Protein AF-A0A7J6PA95-F1 (afdb_monomer_lite)

Structure (mmCIF, N/CA/C/O backbone):
data_AF-A0A7J6PA95-F1
#
_entry.id   AF-A0A7J6PA95-F1
#
loop_
_atom_site.group_PDB
_atom_site.id
_atom_site.type_symbol
_atom_site.label_atom_id
_atom_site.label_alt_id
_atom_site.label_comp_id
_atom_site.label_asym_id
_atom_site.label_entity_id
_atom_site.label_seq_id
_atom_site.pdbx_PDB_ins_code
_atom_site.Cartn_x
_atom_site.Cartn_y
_atom_site.Cartn_z
_atom_site.occupancy
_atom_site.B_iso_or_equiv
_atom_site.auth_seq_id
_atom_site.auth_comp_id
_atom_site.auth_asym_id
_atom_site.auth_atom_id
_atom_site.pdbx_PDB_model_num
ATOM 1 N N . MET A 1 1 ? 29.283 16.858 -21.944 1.00 36.50 1 MET A N 1
ATOM 2 C CA . MET A 1 1 ? 28.921 15.559 -22.552 1.00 36.50 1 MET A CA 1
ATOM 3 C C . MET A 1 1 ? 27.409 15.564 -22.725 1.00 36.50 1 MET A C 1
ATOM 5 O O . MET A 1 1 ? 26.747 15.864 -21.737 1.00 36.50 1 MET A O 1
ATOM 9 N N . PRO A 1 2 ? 26.849 15.357 -23.926 1.00 41.50 2 PRO A N 1
ATOM 10 C CA . PRO A 1 2 ? 25.403 15.280 -24.084 1.00 41.50 2 PRO A CA 1
ATOM 11 C C . PRO A 1 2 ? 24.923 13.907 -23.591 1.00 41.50 2 PRO A C 1
ATOM 13 O O . PRO A 1 2 ? 25.485 12.883 -23.971 1.00 41.50 2 PRO A O 1
ATOM 16 N N . PHE A 1 3 ? 23.901 13.880 -22.737 1.00 41.94 3 PHE A N 1
ATOM 17 C CA . PHE A 1 3 ? 23.178 12.657 -22.387 1.00 41.94 3 PHE A CA 1
ATOM 18 C C . PHE A 1 3 ? 22.406 12.199 -23.636 1.00 41.94 3 PHE A C 1
ATOM 20 O O . PHE A 1 3 ? 21.349 12.748 -23.927 1.00 41.94 3 PHE A O 1
ATOM 27 N N . SER A 1 4 ? 22.964 11.280 -24.437 1.00 48.38 4 SER A N 1
ATOM 28 C CA . SER A 1 4 ? 22.373 10.867 -25.728 1.00 48.38 4 SER A CA 1
ATOM 29 C C . SER A 1 4 ? 21.909 9.408 -25.802 1.00 48.38 4 SER A C 1
ATOM 31 O O . SER A 1 4 ? 21.677 8.893 -26.894 1.00 48.38 4 SER A O 1
ATOM 33 N N . SER A 1 5 ? 21.702 8.734 -24.679 1.00 46.94 5 SER A N 1
ATOM 34 C CA . SER A 1 5 ? 20.959 7.476 -24.689 1.00 46.94 5 SER A CA 1
ATOM 35 C C . SER A 1 5 ? 19.966 7.488 -23.548 1.00 46.94 5 SER A C 1
ATOM 37 O O . SER A 1 5 ? 20.355 7.438 -22.382 1.00 46.94 5 SER A O 1
ATOM 39 N N . VAL A 1 6 ? 18.681 7.570 -23.895 1.00 50.31 6 VAL A N 1
ATOM 40 C CA . VAL A 1 6 ? 17.620 7.107 -23.002 1.00 50.31 6 VAL A CA 1
ATOM 41 C C . VAL A 1 6 ? 18.007 5.672 -22.627 1.00 50.31 6 VAL A C 1
ATOM 43 O O . VAL A 1 6 ? 18.228 4.876 -23.548 1.00 50.31 6 VAL A O 1
ATOM 46 N N . PRO A 1 7 ? 18.205 5.351 -21.337 1.00 53.12 7 PRO A N 1
ATOM 47 C CA . PRO A 1 7 ? 18.514 3.986 -20.940 1.00 53.12 7 PRO A CA 1
ATOM 48 C C . PRO A 1 7 ? 17.415 3.061 -21.479 1.00 53.12 7 PRO A C 1
ATOM 50 O O . PRO A 1 7 ? 16.259 3.489 -21.578 1.00 53.12 7 PRO A O 1
ATOM 53 N N . PRO A 1 8 ? 17.755 1.828 -21.893 1.00 57.75 8 PRO A N 1
ATOM 54 C CA . PRO A 1 8 ? 16.746 0.886 -22.353 1.00 57.75 8 PRO A CA 1
ATOM 55 C C . PRO A 1 8 ? 15.646 0.755 -21.287 1.00 57.75 8 PRO A C 1
ATOM 57 O O . PRO A 1 8 ? 15.939 0.885 -20.094 1.00 57.75 8 PRO A O 1
ATOM 60 N N . PRO A 1 9 ? 14.378 0.542 -21.684 1.00 63.59 9 PRO A N 1
ATOM 61 C CA . PRO A 1 9 ? 13.322 0.302 -20.713 1.00 63.59 9 PRO A CA 1
ATOM 62 C C . PRO A 1 9 ? 13.748 -0.856 -19.807 1.00 63.59 9 PRO A C 1
ATOM 64 O O . PRO A 1 9 ? 14.187 -1.894 -20.302 1.00 63.59 9 PRO A O 1
ATOM 67 N N . LEU A 1 10 ? 13.658 -0.636 -18.494 1.00 69.75 10 LEU A N 1
ATOM 68 C CA . LEU A 1 10 ? 13.911 -1.639 -17.461 1.00 69.75 10 LEU A CA 1
ATOM 69 C C . LEU A 1 10 ? 13.179 -2.925 -17.850 1.00 69.75 10 LEU A C 1
ATOM 71 O O . LEU A 1 10 ? 11.997 -2.882 -18.193 1.00 69.75 10 LEU A O 1
ATOM 75 N N . ASP A 1 11 ? 13.885 -4.054 -17.827 1.00 70.31 11 ASP A N 1
ATOM 76 C CA . ASP A 1 11 ? 13.272 -5.363 -18.025 1.00 70.31 11 ASP A CA 1
ATOM 77 C C . ASP A 1 11 ? 12.732 -5.861 -16.675 1.00 70.31 11 ASP A C 1
ATOM 79 O O . ASP A 1 11 ? 13.508 -6.339 -15.840 1.00 70.31 11 ASP A O 1
ATOM 83 N N . PRO A 1 12 ? 11.416 -5.748 -16.402 1.00 68.12 12 PRO A N 1
ATOM 84 C CA . PRO A 1 12 ? 10.860 -6.146 -15.113 1.00 68.12 12 PRO A CA 1
ATOM 85 C C . PRO A 1 12 ? 10.993 -7.653 -14.862 1.00 68.12 12 PRO A C 1
ATOM 87 O O . PRO A 1 12 ? 10.786 -8.096 -13.737 1.00 68.12 12 PRO A O 1
ATOM 90 N N . ASN A 1 13 ? 11.346 -8.455 -15.877 1.00 70.69 13 ASN A N 1
ATOM 91 C CA . ASN A 1 13 ? 11.581 -9.888 -15.709 1.00 70.69 13 ASN A CA 1
ATOM 92 C C . ASN A 1 13 ? 12.893 -10.204 -14.973 1.00 70.69 13 ASN A C 1
ATOM 94 O O . ASN A 1 13 ? 13.067 -11.337 -14.534 1.00 70.69 13 ASN A O 1
ATOM 98 N N . VAL A 1 14 ? 13.793 -9.229 -14.810 1.00 70.56 14 VAL A N 1
ATOM 99 C CA . VAL A 1 14 ? 15.036 -9.394 -14.034 1.00 70.56 14 VAL A CA 1
ATOM 100 C C . VAL A 1 14 ? 14.777 -9.287 -12.525 1.00 70.56 14 VAL A C 1
ATOM 102 O O . VAL A 1 14 ? 15.505 -9.873 -11.728 1.00 70.56 14 VAL A O 1
ATOM 105 N N . TYR A 1 15 ? 13.711 -8.594 -12.118 1.00 73.75 15 TYR A N 1
ATOM 106 C CA . TYR A 1 15 ? 13.348 -8.386 -10.713 1.00 73.75 15 TYR A CA 1
ATOM 107 C C . TYR A 1 15 ? 12.253 -9.356 -10.303 1.00 73.75 15 TYR A C 1
ATOM 109 O O . TYR A 1 15 ? 11.107 -8.967 -10.076 1.00 73.75 15 TYR A O 1
ATOM 117 N N . VAL A 1 16 ? 12.605 -10.635 -10.258 1.00 69.38 16 VAL A N 1
ATOM 118 C CA . VAL A 1 16 ? 11.721 -11.702 -9.795 1.00 69.38 16 VAL A CA 1
ATOM 119 C C . VAL A 1 16 ? 12.301 -12.280 -8.519 1.00 69.38 16 VAL A C 1
ATOM 121 O O . VAL A 1 16 ? 13.475 -12.648 -8.471 1.00 69.38 16 VAL A O 1
ATOM 124 N N . ASN A 1 17 ? 11.470 -12.380 -7.491 1.00 66.75 17 ASN A N 1
ATOM 125 C CA . ASN A 1 17 ? 11.837 -13.047 -6.263 1.00 66.75 17 ASN A CA 1
ATOM 126 C C . ASN A 1 17 ? 12.143 -14.517 -6.575 1.00 66.75 17 ASN A C 1
ATOM 128 O O . ASN A 1 17 ? 11.280 -15.258 -7.045 1.00 66.75 17 ASN A O 1
ATOM 132 N N . SER A 1 18 ? 13.377 -14.950 -6.329 1.00 66.06 18 SER A N 1
ATOM 133 C CA . SER A 1 18 ? 13.818 -16.304 -6.696 1.00 66.06 18 SER A CA 1
ATOM 134 C C . SER A 1 18 ? 13.109 -17.429 -5.927 1.00 66.06 18 SER A C 1
ATOM 136 O O . SER A 1 18 ? 13.115 -18.569 -6.389 1.00 66.06 18 SER A O 1
ATOM 138 N N . LEU A 1 19 ? 12.491 -17.121 -4.781 1.00 63.69 19 LEU A N 1
ATOM 139 C CA . LEU A 1 19 ? 11.790 -18.089 -3.937 1.00 63.69 19 LEU A CA 1
ATOM 140 C C . LEU A 1 19 ? 10.309 -18.202 -4.307 1.00 63.69 19 LEU A C 1
ATOM 142 O O . LEU A 1 19 ? 9.781 -19.309 -4.374 1.00 63.69 19 LEU A O 1
ATOM 146 N N . THR A 1 20 ? 9.639 -17.074 -4.549 1.00 66.81 20 THR A N 1
ATOM 147 C CA . THR A 1 20 ? 8.191 -17.042 -4.823 1.00 66.81 20 THR A CA 1
ATOM 148 C C . THR A 1 20 ? 7.858 -16.977 -6.312 1.00 66.81 20 THR A C 1
ATOM 150 O O . THR A 1 20 ? 6.732 -17.272 -6.705 1.00 66.81 20 THR A O 1
ATOM 153 N N . GLY A 1 21 ? 8.817 -16.592 -7.158 1.00 70.25 21 GLY A N 1
ATOM 154 C CA . GLY A 1 21 ? 8.591 -16.326 -8.579 1.00 70.25 21 GLY A CA 1
ATOM 155 C C . GLY A 1 21 ? 7.796 -15.043 -8.848 1.00 70.25 21 GLY A C 1
ATOM 156 O O . GLY A 1 21 ? 7.457 -14.766 -10.001 1.00 70.25 21 GLY A O 1
ATOM 157 N N . GLU A 1 22 ? 7.487 -14.248 -7.819 1.00 69.25 22 GLU A N 1
ATOM 158 C CA . GLU A 1 22 ? 6.747 -12.997 -7.977 1.00 69.25 22 GLU A CA 1
ATOM 159 C C . GLU A 1 22 ? 7.638 -11.875 -8.513 1.00 69.25 22 GLU A C 1
ATOM 161 O O . GLU A 1 22 ? 8.799 -11.735 -8.132 1.00 69.25 22 GLU A O 1
ATOM 166 N N . ARG A 1 23 ? 7.077 -11.029 -9.384 1.00 73.25 23 ARG A N 1
ATOM 167 C CA . ARG A 1 23 ? 7.758 -9.811 -9.838 1.00 73.25 23 ARG A CA 1
ATOM 168 C C . ARG A 1 23 ? 7.826 -8.802 -8.700 1.00 73.25 23 ARG A C 1
ATOM 170 O O . ARG A 1 23 ? 6.793 -8.356 -8.206 1.00 73.25 23 ARG A O 1
ATOM 177 N N . GLU A 1 24 ? 9.034 -8.393 -8.355 1.00 73.75 24 GLU A N 1
ATOM 178 C CA . GLU A 1 24 ? 9.296 -7.388 -7.331 1.00 73.75 24 GLU A CA 1
ATOM 179 C C . GLU A 1 24 ? 9.201 -5.963 -7.877 1.00 73.75 24 GLU A C 1
ATOM 181 O O . GLU A 1 24 ? 8.809 -5.047 -7.155 1.00 73.75 24 GLU A O 1
ATOM 186 N N . VAL A 1 25 ? 9.515 -5.773 -9.162 1.00 83.38 25 VAL A N 1
ATOM 187 C CA . VAL A 1 25 ? 9.268 -4.516 -9.875 1.00 83.38 25 VAL A CA 1
ATOM 188 C C . VAL A 1 25 ? 8.132 -4.721 -10.867 1.00 83.38 25 VAL A C 1
ATOM 190 O O . VAL A 1 25 ? 8.162 -5.582 -11.748 1.00 83.38 25 VAL A O 1
ATOM 193 N N . LEU A 1 26 ? 7.103 -3.903 -10.715 1.00 85.62 26 LEU A N 1
ATOM 194 C CA . LEU A 1 26 ? 5.893 -3.918 -11.512 1.00 85.62 26 LEU A CA 1
ATOM 195 C C . LEU A 1 26 ? 5.931 -2.774 -12.515 1.00 85.62 26 LEU A C 1
ATOM 197 O O . LEU A 1 26 ? 6.484 -1.711 -12.247 1.00 85.62 26 LEU A O 1
ATOM 201 N N . LEU A 1 27 ? 5.295 -2.988 -13.660 1.00 85.75 27 LEU A N 1
ATOM 202 C CA . LEU A 1 27 ? 5.122 -1.969 -14.681 1.00 85.75 27 LEU A CA 1
ATOM 203 C C . LEU A 1 27 ? 3.648 -1.587 -14.753 1.00 85.75 27 LEU A C 1
ATOM 205 O O . LEU A 1 27 ? 2.815 -2.410 -15.137 1.00 85.75 27 LEU A O 1
ATOM 209 N N . TYR A 1 28 ? 3.341 -0.350 -14.387 1.00 86.81 28 TYR A N 1
ATOM 210 C CA . TYR A 1 28 ? 2.063 0.273 -14.688 1.00 86.81 28 TYR A CA 1
ATOM 211 C C . TYR A 1 28 ? 2.152 0.948 -16.053 1.00 86.81 28 TYR A C 1
ATOM 213 O O . TYR A 1 28 ? 3.115 1.677 -16.313 1.00 86.81 28 TYR A O 1
ATOM 221 N N . ARG A 1 29 ? 1.148 0.708 -16.904 1.00 85.88 29 ARG A N 1
ATOM 222 C CA . ARG A 1 29 ? 0.983 1.420 -18.167 1.00 85.88 29 ARG A CA 1
ATOM 223 C C . ARG A 1 29 ? -0.332 2.193 -18.166 1.00 85.88 29 ARG A C 1
ATOM 225 O O . ARG A 1 29 ? -1.382 1.563 -18.100 1.00 85.88 29 ARG A O 1
ATOM 232 N N . GLY A 1 30 ? -0.240 3.519 -18.199 1.00 79.44 30 GLY A N 1
ATOM 233 C CA . GLY A 1 30 ? -1.389 4.418 -18.334 1.00 79.44 30 GLY A CA 1
ATOM 234 C C . GLY A 1 30 ? -1.863 4.517 -19.784 1.00 79.44 30 GLY A C 1
ATOM 235 O O . GLY A 1 30 ? -1.152 4.090 -20.698 1.00 79.44 30 GLY A O 1
ATOM 236 N N . GLU A 1 31 ? -3.071 5.041 -19.979 1.00 70.56 31 GLU A N 1
ATOM 237 C CA . GLU A 1 31 ? -3.714 5.107 -21.295 1.00 70.56 31 GLU A CA 1
ATOM 238 C C . GLU A 1 31 ? -3.537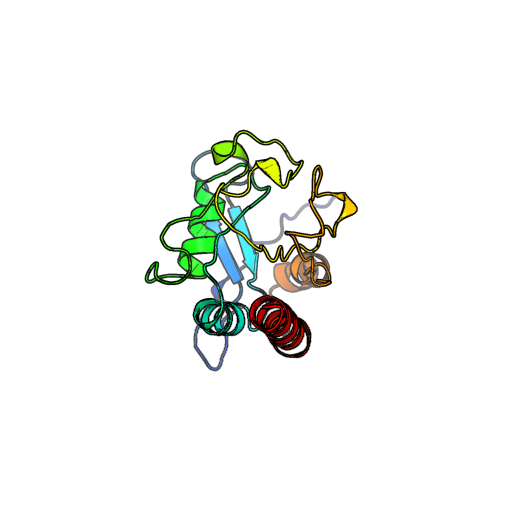 6.458 -22.027 1.00 70.56 31 GLU A C 1
ATOM 240 O O . GLU A 1 31 ? -3.796 6.482 -23.225 1.00 70.56 31 GLU A O 1
ATOM 245 N N . ASP A 1 32 ? -3.074 7.552 -21.388 1.00 57.50 32 ASP A N 1
ATOM 246 C CA . ASP A 1 32 ? -3.294 8.919 -21.923 1.00 57.50 32 ASP A CA 1
ATOM 247 C C . ASP A 1 32 ? -2.271 10.050 -21.559 1.00 57.50 32 ASP A C 1
ATOM 249 O O . ASP A 1 32 ? -2.569 11.233 -21.757 1.00 57.50 32 ASP A O 1
ATOM 253 N N . SER A 1 33 ? -1.054 9.803 -21.041 1.00 53.91 33 SER A N 1
ATOM 254 C CA . SER A 1 33 ? -0.087 10.894 -20.743 1.00 53.91 33 SER A CA 1
ATOM 255 C C . SER A 1 33 ? 1.408 10.518 -20.644 1.00 53.91 33 SER A C 1
ATOM 257 O O . SER A 1 33 ? 1.803 9.371 -20.551 1.00 53.91 33 SER A O 1
ATOM 259 N N . ALA A 1 34 ? 2.314 11.501 -20.541 1.00 53.50 34 ALA A N 1
ATOM 260 C CA . ALA A 1 34 ? 3.757 11.262 -20.323 1.00 53.50 34 ALA A CA 1
ATOM 261 C C . ALA A 1 34 ? 4.117 10.471 -19.032 1.00 53.50 34 ALA A C 1
ATOM 263 O O . ALA A 1 34 ? 5.285 10.140 -18.828 1.00 53.50 34 ALA A O 1
ATOM 264 N N . TRP A 1 35 ? 3.131 10.151 -18.185 1.00 54.59 35 TRP A N 1
ATOM 265 C CA . TRP A 1 35 ? 3.223 9.234 -17.041 1.00 54.59 35 TRP A CA 1
ATOM 266 C C . TRP A 1 35 ? 2.684 7.826 -17.346 1.00 54.59 35 TRP A C 1
ATOM 268 O O . TRP A 1 35 ? 2.466 7.036 -16.431 1.00 54.59 35 TRP A O 1
ATOM 278 N N . ASP A 1 36 ? 2.498 7.480 -18.621 1.00 69.19 36 ASP A N 1
ATOM 279 C CA . ASP A 1 36 ? 1.975 6.190 -19.084 1.00 69.19 36 ASP A CA 1
ATOM 280 C C . ASP A 1 36 ? 2.893 5.013 -18.778 1.00 69.19 36 ASP A C 1
ATOM 282 O O . ASP A 1 36 ? 2.582 3.894 -19.160 1.00 69.19 36 ASP A O 1
ATOM 286 N N . LEU A 1 37 ? 4.035 5.217 -18.128 1.00 80.44 37 LEU A N 1
ATOM 287 C CA . LEU A 1 37 ? 4.942 4.136 -17.791 1.00 80.44 37 LEU A CA 1
ATOM 288 C C . LEU A 1 37 ? 5.599 4.403 -16.438 1.00 80.44 37 LEU A C 1
ATOM 290 O O . LEU A 1 37 ? 6.529 5.199 -16.329 1.00 80.44 37 LEU A O 1
ATOM 294 N N . VAL A 1 38 ? 5.100 3.725 -15.405 1.00 83.56 38 VAL A N 1
ATOM 295 C CA . VAL A 1 38 ? 5.595 3.850 -14.028 1.00 83.56 38 VAL A CA 1
ATOM 296 C C . VAL A 1 38 ? 6.088 2.494 -13.551 1.00 83.56 38 VAL A C 1
ATOM 298 O O . VAL A 1 38 ? 5.358 1.502 -13.598 1.00 83.56 38 VAL A O 1
ATOM 301 N N . TYR A 1 39 ? 7.327 2.456 -13.065 1.00 85.81 39 TYR A N 1
ATOM 302 C CA . TYR A 1 39 ? 7.845 1.298 -12.348 1.00 85.81 39 TYR A CA 1
ATOM 303 C C . TYR A 1 39 ? 7.465 1.401 -10.876 1.00 85.81 39 TYR A C 1
ATOM 305 O O . TYR A 1 39 ? 7.726 2.413 -10.229 1.00 85.81 39 TYR A O 1
ATOM 313 N N . VAL A 1 40 ? 6.857 0.346 -10.351 1.00 88.38 40 VAL A N 1
ATOM 314 C CA . VAL A 1 40 ? 6.392 0.269 -8.967 1.00 88.38 40 VAL A CA 1
ATOM 315 C C . VAL A 1 40 ? 7.154 -0.844 -8.269 1.00 88.38 40 VAL A C 1
ATOM 317 O O . VAL A 1 40 ? 7.103 -1.990 -8.705 1.00 88.38 40 VAL A O 1
ATOM 320 N N . LYS A 1 41 ? 7.836 -0.519 -7.173 1.00 89.81 41 LYS A N 1
ATOM 321 C CA . LYS A 1 41 ? 8.406 -1.503 -6.249 1.00 89.81 41 LYS A CA 1
ATOM 322 C C . LYS A 1 41 ? 7.557 -1.493 -4.987 1.00 89.81 41 LYS A C 1
ATOM 324 O O . LYS A 1 41 ? 7.320 -0.434 -4.405 1.00 89.81 41 LYS A O 1
ATOM 329 N N . LEU A 1 42 ? 7.066 -2.666 -4.605 1.00 90.38 42 LEU A N 1
ATOM 330 C CA . LEU A 1 42 ? 6.379 -2.845 -3.333 1.00 90.38 42 LEU A CA 1
ATOM 331 C C . LEU A 1 42 ? 7.423 -2.995 -2.228 1.00 90.38 42 LEU A C 1
ATOM 333 O O . LEU A 1 42 ? 8.401 -3.719 -2.410 1.00 90.38 42 LEU A O 1
ATOM 337 N N . ARG A 1 43 ? 7.196 -2.329 -1.094 1.00 91.38 43 ARG A N 1
ATOM 338 C CA . ARG A 1 43 ? 8.075 -2.446 0.070 1.00 91.38 43 ARG A CA 1
ATOM 339 C C . ARG A 1 43 ? 8.050 -3.889 0.606 1.00 91.38 43 ARG A C 1
ATOM 341 O O . ARG A 1 43 ? 6.955 -4.464 0.685 1.00 91.38 43 ARG A O 1
ATOM 348 N N . PRO A 1 44 ? 9.201 -4.486 0.962 1.00 88.88 44 PRO A N 1
ATOM 349 C CA . PRO A 1 44 ? 9.247 -5.847 1.485 1.00 88.88 44 PRO A CA 1
ATOM 350 C C . PRO A 1 44 ? 8.322 -6.030 2.694 1.00 88.88 44 PRO A C 1
ATOM 352 O O . PRO A 1 44 ? 8.153 -5.132 3.517 1.00 88.88 44 PRO A O 1
ATOM 355 N N . GLY A 1 45 ? 7.655 -7.183 2.769 1.00 88.88 45 GLY A N 1
ATOM 356 C CA . GLY A 1 45 ? 6.726 -7.499 3.858 1.00 88.88 45 GLY A CA 1
ATOM 357 C C . GLY A 1 45 ? 5.366 -6.786 3.811 1.00 88.88 45 GLY A C 1
ATOM 358 O O . GLY A 1 45 ? 4.524 -7.065 4.658 1.00 88.88 45 GLY A O 1
ATOM 359 N N . VAL A 1 46 ? 5.081 -5.921 2.824 1.00 92.25 46 VAL A N 1
ATOM 360 C CA . VAL A 1 46 ? 3.816 -5.151 2.800 1.00 92.25 46 VAL A CA 1
ATOM 361 C C . VAL A 1 46 ? 2.563 -6.026 2.783 1.00 92.25 46 VAL A C 1
ATOM 363 O O . VAL A 1 46 ? 1.573 -5.694 3.422 1.00 92.25 46 VAL A O 1
ATOM 366 N N . ARG A 1 47 ? 2.595 -7.166 2.090 1.00 91.06 47 ARG A N 1
ATOM 367 C CA . ARG A 1 47 ? 1.441 -8.076 2.005 1.00 91.06 47 ARG A CA 1
ATOM 368 C C . ARG A 1 47 ? 1.135 -8.729 3.342 1.00 91.06 47 ARG A C 1
ATOM 370 O O . ARG A 1 47 ? -0.011 -8.751 3.769 1.00 91.06 47 ARG A O 1
ATOM 377 N N . GLU A 1 48 ? 2.185 -9.227 3.980 1.00 92.06 48 GLU A N 1
ATOM 378 C CA . GLU A 1 48 ? 2.151 -9.844 5.300 1.00 92.06 48 GLU A CA 1
ATOM 379 C C . GLU A 1 48 ? 1.633 -8.833 6.332 1.00 92.06 48 GLU A C 1
ATOM 381 O O . GLU A 1 48 ? 0.669 -9.115 7.039 1.00 92.06 48 GLU A O 1
ATOM 386 N N . LEU A 1 49 ? 2.179 -7.609 6.329 1.00 94.00 49 LEU A N 1
ATOM 387 C CA . LEU A 1 49 ? 1.705 -6.517 7.177 1.00 94.00 49 LEU A CA 1
ATOM 388 C C . LEU A 1 49 ? 0.207 -6.253 6.980 1.00 94.00 49 LEU A C 1
ATOM 390 O O . LEU A 1 49 ? -0.524 -6.158 7.963 1.00 94.00 49 LEU A O 1
ATOM 394 N N . LEU A 1 50 ? -0.253 -6.115 5.732 1.00 95.00 50 LEU A N 1
ATOM 395 C CA . LEU A 1 50 ? -1.659 -5.834 5.431 1.00 95.00 50 LEU A CA 1
ATOM 396 C C . LEU A 1 50 ? -2.569 -6.990 5.860 1.00 95.00 50 LEU A C 1
ATOM 398 O O . LEU A 1 50 ? -3.609 -6.750 6.467 1.00 95.00 50 LEU A O 1
ATOM 402 N N . SER A 1 51 ? -2.163 -8.235 5.599 1.00 93.81 51 SER A N 1
ATOM 403 C CA . SER A 1 51 ? -2.902 -9.425 6.023 1.00 93.81 51 SER A CA 1
ATOM 404 C C . SER A 1 51 ? -3.056 -9.478 7.541 1.00 93.81 51 SER A C 1
ATOM 406 O O . SER A 1 51 ? -4.151 -9.727 8.028 1.00 93.81 51 SER A O 1
ATOM 408 N N . GLN A 1 52 ? -1.989 -9.213 8.296 1.00 94.19 52 GLN A N 1
ATOM 409 C CA . GLN A 1 52 ? -2.046 -9.213 9.759 1.00 94.19 52 GLN A CA 1
ATOM 410 C C . GLN A 1 52 ? -2.809 -8.000 10.308 1.00 94.19 52 GLN A C 1
ATOM 412 O O . GLN A 1 52 ? -3.527 -8.109 11.299 1.00 94.19 52 GLN A O 1
ATOM 417 N N . SER A 1 53 ? -2.711 -6.849 9.640 1.00 92.81 53 SER A N 1
ATOM 418 C CA . SER A 1 53 ? -3.452 -5.639 10.017 1.00 92.81 53 SER A CA 1
ATOM 419 C C . SER A 1 53 ? -4.961 -5.809 9.826 1.00 92.81 53 SER A C 1
ATOM 421 O O . SER A 1 53 ? -5.738 -5.277 10.619 1.00 92.81 53 SER A O 1
ATOM 423 N N . ARG A 1 54 ? -5.389 -6.591 8.823 1.00 93.31 54 ARG A N 1
ATOM 424 C CA . ARG A 1 54 ? -6.808 -6.864 8.544 1.00 93.31 54 ARG A CA 1
ATOM 425 C C . ARG A 1 54 ? -7.535 -7.551 9.702 1.00 93.31 54 ARG A C 1
ATOM 427 O O . ARG A 1 54 ? -8.734 -7.331 9.868 1.00 93.31 54 ARG A O 1
ATOM 434 N N . GLU A 1 55 ? -6.815 -8.344 10.494 1.00 92.06 55 GLU A N 1
ATOM 435 C CA . GLU A 1 55 ? -7.347 -9.065 11.660 1.00 92.06 55 GLU A CA 1
ATOM 436 C C . GLU A 1 55 ? -7.720 -8.133 12.822 1.00 92.06 55 GLU A C 1
ATOM 438 O O . GLU A 1 55 ? -8.498 -8.506 13.698 1.00 92.06 55 GLU A O 1
ATOM 443 N N . ILE A 1 56 ? -7.159 -6.919 12.849 1.00 88.50 56 ILE A N 1
ATOM 444 C CA . ILE A 1 56 ? -7.287 -5.990 13.980 1.00 88.50 56 ILE A CA 1
ATOM 445 C C . ILE A 1 56 ? -7.897 -4.637 13.596 1.00 88.50 56 ILE A C 1
ATOM 447 O O . ILE A 1 56 ? -8.258 -3.866 14.486 1.00 88.50 56 ILE A O 1
ATOM 451 N N . ALA A 1 57 ? -8.014 -4.336 12.301 1.00 88.62 57 ALA A N 1
ATOM 452 C CA . ALA A 1 57 ? -8.578 -3.089 11.802 1.00 88.62 57 ALA A CA 1
ATOM 453 C C . ALA A 1 57 ? -9.220 -3.255 10.417 1.00 88.62 57 ALA A C 1
ATOM 455 O O . ALA A 1 57 ? -8.746 -4.011 9.566 1.00 88.62 57 ALA A O 1
ATOM 456 N N . ASP A 1 58 ? -10.265 -2.469 10.161 1.00 90.69 58 ASP A N 1
ATOM 457 C CA . ASP A 1 58 ? -10.721 -2.223 8.796 1.00 90.69 58 ASP A CA 1
ATOM 458 C C . ASP A 1 58 ? -9.756 -1.256 8.102 1.00 90.69 58 ASP A C 1
ATOM 460 O O . ASP A 1 58 ? -9.304 -0.271 8.690 1.00 90.69 58 ASP A O 1
ATOM 464 N N . MET A 1 59 ? -9.439 -1.533 6.837 1.00 93.00 59 MET A N 1
ATOM 465 C CA . MET A 1 59 ? -8.409 -0.798 6.101 1.00 93.00 59 MET A CA 1
ATOM 466 C C . MET A 1 59 ? -8.975 -0.050 4.895 1.00 93.00 59 MET A C 1
ATOM 468 O O . MET A 1 59 ? -9.969 -0.463 4.288 1.00 93.00 59 MET A O 1
ATOM 472 N N . ALA A 1 60 ? -8.300 1.041 4.534 1.00 92.44 60 ALA A N 1
ATOM 473 C CA . ALA A 1 60 ? -8.578 1.859 3.361 1.00 92.44 60 ALA A CA 1
ATOM 474 C C . ALA A 1 60 ? -7.277 2.465 2.805 1.00 92.44 60 ALA A C 1
ATOM 476 O O . ALA A 1 60 ? -6.333 2.714 3.556 1.00 92.44 60 ALA A O 1
ATOM 477 N N . ILE A 1 61 ? -7.234 2.727 1.497 1.00 92.56 61 ILE A N 1
ATOM 478 C CA . ILE A 1 61 ? -6.109 3.394 0.827 1.00 92.56 61 ILE A CA 1
ATOM 479 C C . ILE A 1 61 ? -6.482 4.847 0.527 1.00 92.56 61 ILE A C 1
ATOM 481 O O . ILE A 1 61 ? -7.468 5.104 -0.161 1.00 92.56 61 ILE A O 1
ATOM 485 N N . PHE A 1 62 ? -5.633 5.778 0.971 1.00 89.38 62 PHE A N 1
ATOM 486 C CA . PHE A 1 62 ? -5.721 7.210 0.668 1.00 89.38 62 PHE A CA 1
ATOM 487 C C . PHE A 1 62 ? -4.430 7.692 -0.002 1.00 89.38 62 PHE A C 1
ATOM 489 O O . PHE A 1 62 ? -3.417 7.952 0.659 1.00 89.38 62 PHE A O 1
ATOM 496 N N . SER A 1 63 ? -4.456 7.814 -1.331 1.00 87.88 63 SER A N 1
ATOM 497 C CA . SER A 1 63 ? -3.288 8.202 -2.126 1.00 87.88 63 SER A CA 1
ATOM 498 C C . SER A 1 63 ? -3.343 9.663 -2.565 1.00 87.88 63 SER A C 1
ATOM 500 O O . SER A 1 63 ? -4.377 10.157 -3.000 1.00 87.88 63 SER A O 1
ATOM 502 N N . ALA A 1 64 ? -2.196 10.349 -2.519 1.00 84.50 64 ALA A N 1
ATOM 503 C CA . ALA A 1 64 ? -2.052 11.690 -3.093 1.00 84.50 64 ALA A CA 1
ATOM 504 C C . ALA A 1 64 ? -1.928 11.672 -4.632 1.00 84.50 64 ALA A C 1
ATOM 506 O O . ALA A 1 64 ? -1.991 12.727 -5.268 1.00 84.50 64 ALA A O 1
ATOM 507 N N . ALA A 1 65 ? -1.745 10.494 -5.242 1.00 84.12 65 ALA A N 1
ATOM 508 C CA . ALA A 1 65 ? -1.692 10.359 -6.693 1.00 84.12 65 ALA A CA 1
ATOM 509 C C . ALA A 1 65 ? -3.038 10.749 -7.319 1.00 84.12 65 ALA A C 1
ATOM 511 O O . ALA A 1 65 ? -4.090 10.320 -6.847 1.00 84.12 65 ALA A O 1
ATOM 512 N N . SER A 1 66 ? -2.992 11.546 -8.390 1.00 81.50 66 SER A N 1
ATOM 513 C CA . SER A 1 66 ? -4.195 12.016 -9.081 1.00 81.50 66 SER A CA 1
ATOM 514 C C . SER A 1 66 ? -4.898 10.896 -9.842 1.00 81.50 66 SER A C 1
ATOM 516 O O . SER A 1 66 ? -6.104 10.748 -9.709 1.00 81.50 66 SER A O 1
ATOM 518 N N . SER A 1 67 ? -4.153 10.076 -10.589 1.00 87.38 67 SER A N 1
ATOM 519 C CA . SER A 1 67 ? -4.710 9.006 -11.430 1.00 87.38 67 SER A CA 1
ATOM 520 C C . SER A 1 67 ? -5.370 7.895 -10.592 1.00 87.38 67 SER A C 1
ATOM 522 O O . SER A 1 67 ? -4.654 7.174 -9.889 1.00 87.38 67 SER A O 1
ATOM 524 N N . PRO A 1 68 ? -6.702 7.696 -10.694 1.00 90.00 68 PRO A N 1
ATOM 525 C CA . PRO A 1 68 ? -7.381 6.564 -10.066 1.00 90.00 68 PRO A CA 1
ATOM 526 C C . PRO A 1 68 ? -6.856 5.228 -10.593 1.00 90.00 68 PRO A C 1
ATOM 528 O O . PRO A 1 68 ? -6.573 4.326 -9.811 1.00 90.00 68 PRO A O 1
ATOM 531 N N . ASP A 1 69 ? -6.635 5.116 -11.904 1.00 91.12 69 ASP A N 1
ATOM 532 C CA . ASP A 1 69 ? -6.187 3.874 -12.542 1.00 91.12 69 ASP A CA 1
ATOM 533 C C . ASP A 1 69 ? -4.858 3.366 -11.979 1.00 91.12 69 ASP A C 1
ATOM 535 O O . ASP A 1 69 ? -4.706 2.165 -11.739 1.00 91.12 69 ASP A O 1
ATOM 539 N N . TYR A 1 70 ? -3.922 4.276 -11.693 1.00 90.62 70 TYR A N 1
ATOM 540 C CA . TYR A 1 70 ? -2.667 3.942 -11.025 1.00 90.62 70 TYR A CA 1
ATOM 541 C C . TYR A 1 70 ? -2.897 3.433 -9.597 1.00 90.62 70 TYR A C 1
ATOM 543 O O . TYR A 1 70 ? -2.358 2.393 -9.212 1.00 90.62 70 TYR A O 1
ATOM 551 N N . VAL A 1 71 ? -3.712 4.139 -8.808 1.00 92.62 71 VAL A N 1
ATOM 552 C CA . VAL A 1 71 ? -3.998 3.763 -7.415 1.00 92.62 71 VAL A CA 1
ATOM 553 C C . VAL A 1 71 ? -4.680 2.396 -7.360 1.00 92.62 71 VAL A C 1
ATOM 555 O O . VAL A 1 71 ? -4.233 1.513 -6.627 1.00 92.62 71 VAL A O 1
ATOM 558 N N . HIS A 1 72 ? -5.687 2.174 -8.203 1.00 93.62 72 HIS A N 1
ATOM 559 C CA . HIS A 1 72 ? -6.391 0.897 -8.319 1.00 93.62 72 HIS A CA 1
ATOM 560 C C . HIS A 1 72 ? -5.502 -0.214 -8.893 1.00 93.62 72 HIS A C 1
ATOM 562 O O . HIS A 1 72 ? -5.642 -1.374 -8.505 1.00 93.62 72 HIS A O 1
ATOM 568 N N . PHE A 1 73 ? -4.553 0.103 -9.781 1.00 93.44 73 PHE A N 1
ATOM 569 C CA . PHE A 1 73 ? -3.542 -0.857 -10.230 1.00 93.44 73 PHE A CA 1
ATOM 570 C C . PHE A 1 73 ? -2.686 -1.349 -9.064 1.00 93.44 73 PHE A C 1
ATOM 572 O O . PHE A 1 73 ? -2.547 -2.561 -8.896 1.00 93.44 73 PHE A O 1
ATOM 579 N N . VAL A 1 74 ? -2.141 -0.441 -8.248 1.00 93.69 74 VAL A N 1
ATOM 580 C CA . VAL A 1 74 ? -1.332 -0.818 -7.079 1.00 93.69 74 VAL A CA 1
ATOM 581 C C . VAL A 1 74 ? -2.185 -1.572 -6.059 1.00 93.69 74 VAL A C 1
ATOM 583 O O . VAL A 1 74 ? -1.747 -2.603 -5.552 1.00 93.69 74 VAL A O 1
ATOM 586 N N . ALA A 1 75 ? -3.424 -1.137 -5.821 1.00 95.12 75 ALA A N 1
ATOM 587 C CA . ALA A 1 75 ? -4.341 -1.810 -4.907 1.00 95.12 75 ALA A CA 1
ATOM 588 C C . ALA A 1 75 ? -4.628 -3.256 -5.332 1.00 95.12 75 ALA A C 1
ATOM 590 O O . ALA A 1 75 ? -4.465 -4.150 -4.517 1.00 95.12 75 ALA A O 1
ATOM 591 N N . ARG A 1 76 ? -4.916 -3.527 -6.614 1.00 93.56 76 ARG A N 1
ATOM 592 C CA . ARG A 1 76 ? -5.077 -4.906 -7.132 1.00 93.56 76 ARG A CA 1
ATOM 593 C C . ARG A 1 76 ? -3.812 -5.744 -7.024 1.00 93.56 76 ARG A C 1
ATOM 595 O O . ARG A 1 76 ? -3.872 -6.970 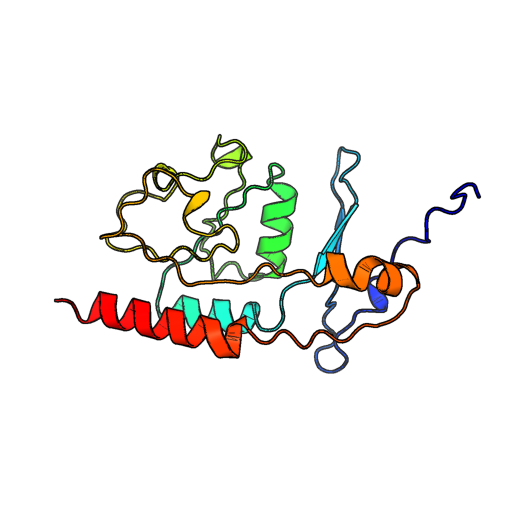-7.019 1.00 93.56 76 ARG A O 1
ATOM 602 N N . LYS A 1 77 ? -2.645 -5.098 -7.019 1.00 91.94 77 LYS A N 1
ATOM 603 C CA . LYS A 1 77 ? -1.393 -5.802 -6.768 1.00 91.94 77 LYS A CA 1
ATOM 604 C C . LYS A 1 77 ? -1.297 -6.162 -5.306 1.00 91.94 77 LYS A C 1
ATOM 606 O O . LYS A 1 77 ? -0.885 -7.281 -5.059 1.00 91.94 77 LYS A O 1
ATOM 611 N N . LEU A 1 78 ? -1.676 -5.289 -4.377 1.00 92.56 78 LEU A N 1
ATOM 612 C CA . LEU A 1 78 ? -1.668 -5.538 -2.932 1.00 92.56 78 LEU A CA 1
ATOM 613 C C . LEU A 1 78 ? -2.751 -6.533 -2.478 1.00 92.56 78 LEU A C 1
ATOM 615 O O . LEU A 1 78 ? -2.446 -7.422 -1.691 1.00 92.56 78 LEU A O 1
ATOM 619 N N . ASP A 1 79 ? -3.955 -6.410 -3.027 1.00 94.25 79 ASP A N 1
ATOM 620 C CA . ASP A 1 79 ? -5.182 -7.117 -2.660 1.00 94.25 79 ASP A CA 1
ATOM 621 C C . ASP A 1 79 ? -5.870 -7.680 -3.922 1.00 94.25 79 ASP A C 1
ATOM 623 O O . ASP A 1 79 ? -6.790 -7.062 -4.466 1.00 94.25 79 ASP A O 1
ATOM 627 N N . PRO A 1 80 ? -5.384 -8.810 -4.469 1.00 91.56 80 PRO A N 1
ATOM 628 C CA . PRO A 1 80 ? -5.924 -9.380 -5.703 1.00 91.56 80 PRO A CA 1
ATOM 629 C C . PRO A 1 80 ? -7.350 -9.925 -5.543 1.00 91.56 80 PRO A C 1
ATOM 631 O O . PRO A 1 80 ? -8.106 -9.918 -6.515 1.00 91.56 80 PRO A O 1
ATOM 634 N N . ASP A 1 81 ? -7.715 -10.355 -4.332 1.00 92.50 81 ASP A N 1
ATOM 635 C CA . ASP A 1 81 ? -9.018 -10.955 -4.024 1.00 92.50 81 ASP A CA 1
ATOM 636 C C . ASP A 1 81 ? -10.044 -9.922 -3.523 1.00 92.50 81 ASP A C 1
ATOM 638 O O . ASP A 1 81 ? -11.237 -10.218 -3.442 1.00 92.50 81 ASP A O 1
ATOM 642 N N . GLY A 1 82 ? -9.601 -8.698 -3.215 1.00 92.88 82 GLY A N 1
ATOM 643 C CA . GLY A 1 82 ? -10.453 -7.595 -2.766 1.00 92.88 82 GLY A CA 1
ATOM 644 C C . GLY A 1 82 ? -10.914 -7.703 -1.309 1.00 92.88 82 GLY A C 1
ATOM 645 O O . GLY A 1 82 ? -11.903 -7.067 -0.945 1.00 92.88 82 GLY A O 1
ATOM 646 N N . CYS A 1 83 ? -10.249 -8.519 -0.488 1.00 93.19 83 CYS A N 1
ATOM 647 C CA . CYS A 1 83 ? -10.655 -8.827 0.887 1.00 93.19 83 CYS A CA 1
ATOM 648 C C . CYS A 1 83 ? -10.017 -7.913 1.946 1.00 93.19 83 CYS A C 1
ATOM 650 O O . CYS A 1 83 ? -10.456 -7.897 3.100 1.00 93.19 83 CYS A O 1
ATOM 652 N N . LEU A 1 84 ? -8.979 -7.155 1.579 1.00 95.12 84 LEU A N 1
ATOM 653 C CA . LEU A 1 84 ? -8.236 -6.311 2.513 1.00 95.12 84 LEU A CA 1
ATOM 654 C C . LEU A 1 84 ? -8.888 -4.936 2.678 1.00 95.12 84 LEU A C 1
ATOM 656 O O . LEU A 1 84 ? -8.975 -4.429 3.797 1.00 95.12 84 LEU A O 1
ATOM 660 N N . PHE A 1 85 ? -9.351 -4.331 1.582 1.00 94.69 85 PHE A N 1
ATOM 661 C CA . PHE A 1 85 ? -9.826 -2.940 1.594 1.00 94.69 85 PHE A CA 1
ATOM 662 C C . PHE A 1 85 ? -11.339 -2.780 1.405 1.00 94.69 85 PHE A C 1
ATOM 664 O O . PHE A 1 85 ? -11.839 -1.668 1.556 1.00 94.69 85 PHE A O 1
ATOM 671 N N . ASP A 1 86 ? -12.076 -3.842 1.062 1.00 91.19 86 ASP A N 1
ATOM 672 C CA . ASP A 1 86 ? -13.522 -3.818 0.763 1.00 91.19 86 ASP A CA 1
ATOM 673 C C . ASP A 1 86 ? -13.936 -2.674 -0.194 1.00 91.19 86 ASP A C 1
ATOM 675 O O . ASP A 1 86 ? -14.969 -2.023 -0.026 1.00 91.19 86 ASP A O 1
ATOM 679 N N . GLY A 1 87 ? -13.086 -2.360 -1.176 1.00 89.69 87 GLY A N 1
ATOM 680 C CA . GLY A 1 87 ? -13.313 -1.272 -2.135 1.00 89.69 87 GLY A CA 1
ATOM 681 C C . GLY A 1 87 ? -13.060 0.150 -1.610 1.00 89.69 87 GLY A C 1
ATOM 682 O O . GLY A 1 87 ? -13.257 1.104 -2.360 1.00 89.69 87 GLY A O 1
ATOM 683 N N . ARG A 1 88 ? -12.586 0.327 -0.368 1.00 92.62 88 ARG A N 1
ATOM 684 C CA . ARG A 1 88 ? -12.213 1.632 0.215 1.00 92.62 88 ARG A CA 1
ATOM 685 C C . ARG A 1 88 ? -10.843 2.097 -0.296 1.00 92.62 88 ARG A C 1
ATOM 687 O O . ARG A 1 88 ? -9.862 2.138 0.445 1.00 92.62 88 ARG A O 1
ATOM 694 N N . ILE A 1 89 ? -10.761 2.395 -1.588 1.00 94.06 89 ILE A N 1
ATOM 695 C CA . ILE A 1 89 ? -9.532 2.789 -2.285 1.00 94.06 89 ILE A CA 1
ATOM 696 C C . ILE A 1 89 ? -9.786 4.124 -2.972 1.00 94.06 89 ILE A C 1
ATOM 698 O O . ILE A 1 89 ? -10.695 4.215 -3.792 1.00 94.06 89 ILE A O 1
ATOM 702 N N . TYR A 1 90 ? -8.983 5.136 -2.638 1.00 90.94 90 TYR A N 1
ATOM 703 C CA . TYR A 1 90 ? -9.227 6.503 -3.079 1.00 90.94 90 TYR A CA 1
ATOM 704 C C . TYR A 1 90 ? -7.955 7.206 -3.572 1.00 90.94 90 TYR A C 1
ATOM 706 O O . TYR A 1 90 ? -6.937 7.276 -2.867 1.00 90.94 90 TYR A O 1
ATOM 714 N N . SER A 1 91 ? -8.030 7.765 -4.779 1.00 90.44 91 SER A N 1
ATOM 715 C CA . SER A 1 91 ? -7.064 8.721 -5.327 1.00 90.44 91 SER A CA 1
ATOM 716 C C . SER A 1 91 ? -7.383 10.159 -4.906 1.00 90.44 91 SER A C 1
ATOM 718 O O . SER A 1 91 ? -8.488 10.466 -4.453 1.00 90.44 91 SER A O 1
ATOM 720 N N . SER A 1 92 ? -6.439 11.082 -5.100 1.00 86.81 92 SER A N 1
ATOM 721 C CA . SER A 1 92 ? -6.688 12.495 -4.794 1.00 86.81 92 SER A CA 1
ATOM 722 C C . SER A 1 92 ? -7.766 13.101 -5.701 1.00 86.81 92 SER A C 1
ATOM 724 O O . SER A 1 92 ? -8.588 13.889 -5.235 1.00 86.81 92 SER A O 1
ATOM 726 N N . GLN A 1 93 ? -7.849 12.653 -6.960 1.00 86.56 93 GLN A N 1
ATOM 727 C CA . GLN A 1 93 ? -8.916 13.045 -7.883 1.00 86.56 93 GLN A CA 1
ATOM 728 C C . GLN A 1 93 ? -10.293 12.549 -7.421 1.00 86.56 93 GLN A C 1
ATOM 730 O O . GLN A 1 93 ? -11.252 13.314 -7.481 1.00 86.56 93 GLN A O 1
ATOM 735 N N . GLU A 1 94 ? -10.398 11.303 -6.945 1.00 87.75 94 GLU A N 1
ATOM 736 C CA . GLU A 1 94 ? -11.659 10.740 -6.431 1.00 87.75 94 GLU A CA 1
ATOM 737 C C . GLU A 1 94 ? -12.124 11.447 -5.151 1.00 87.75 94 GLU A C 1
ATOM 739 O O . GLU A 1 94 ? -13.320 11.645 -4.948 1.00 87.75 94 GLU A O 1
ATOM 744 N N . LEU A 1 95 ? -11.179 11.882 -4.314 1.00 83.38 95 LEU A N 1
ATOM 745 C CA . LEU A 1 95 ? -11.453 12.637 -3.087 1.00 83.38 95 LEU A CA 1
ATOM 746 C C . LEU A 1 95 ? -11.685 14.133 -3.333 1.00 83.38 95 LEU A C 1
ATOM 748 O O . LEU A 1 95 ? -12.069 14.851 -2.411 1.00 83.38 95 LEU A O 1
ATOM 752 N N . GLY A 1 96 ? -11.420 14.630 -4.545 1.00 81.69 96 GLY A N 1
ATOM 753 C CA . GLY A 1 96 ? -11.469 16.060 -4.851 1.00 81.69 96 GLY A CA 1
ATOM 754 C C . GLY A 1 96 ? -10.444 16.889 -4.068 1.00 81.69 96 GLY A C 1
ATOM 755 O O . GLY A 1 96 ? -10.630 18.096 -3.902 1.00 81.69 96 GLY A O 1
ATOM 756 N N . ILE A 1 97 ? -9.371 16.259 -3.582 1.00 72.19 97 ILE A N 1
ATOM 757 C CA . IL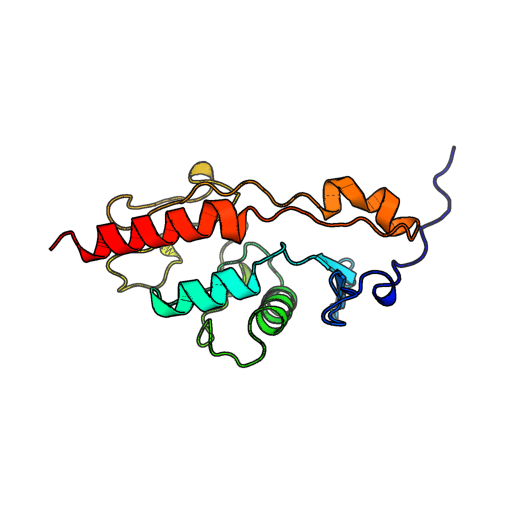E A 1 97 ? -8.273 16.930 -2.886 1.00 72.19 97 ILE A CA 1
ATOM 758 C C . ILE A 1 97 ? -7.090 17.106 -3.832 1.00 72.19 97 ILE A C 1
ATOM 760 O O . ILE A 1 97 ? -6.865 16.312 -4.738 1.00 72.19 97 ILE A O 1
ATOM 764 N N . GLY A 1 98 ? -6.331 18.184 -3.645 1.00 72.69 98 GLY A N 1
ATOM 765 C CA . GLY A 1 98 ? -5.056 18.352 -4.338 1.00 72.69 98 GLY A CA 1
ATOM 766 C C . GLY A 1 98 ? -3.991 17.426 -3.745 1.00 72.69 98 GLY A C 1
ATOM 767 O O . GLY A 1 98 ? -4.212 16.254 -3.468 1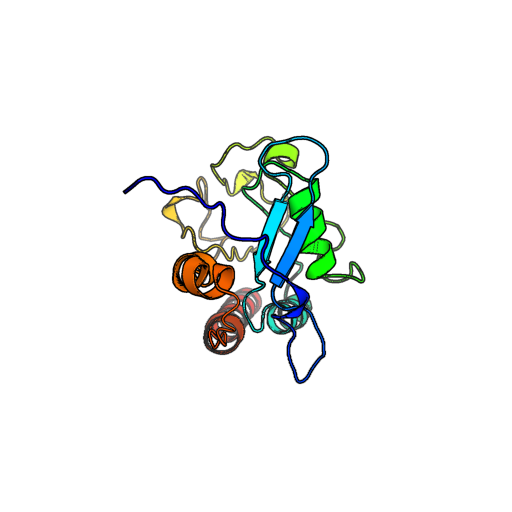.00 72.69 98 GLY A O 1
ATOM 768 N N . THR A 1 99 ? -2.813 17.975 -3.475 1.00 67.44 99 THR A N 1
ATOM 769 C CA . THR A 1 99 ? -1.724 17.235 -2.816 1.00 67.44 99 THR A CA 1
ATOM 770 C C . THR A 1 99 ? -1.789 17.284 -1.284 1.00 67.44 99 THR A C 1
ATOM 772 O O . THR A 1 99 ? -0.954 16.675 -0.624 1.00 67.44 99 THR A O 1
ATOM 775 N N . SER A 1 100 ? -2.742 18.027 -0.712 1.00 66.69 100 SER A N 1
ATOM 776 C CA . SER A 1 100 ? -2.914 18.188 0.738 1.00 66.69 100 SER A CA 1
ATOM 777 C C . SER A 1 100 ? -3.863 17.126 1.281 1.00 66.69 100 SER A C 1
ATOM 779 O O . SER A 1 100 ? -4.972 16.984 0.765 1.00 66.69 100 SER A O 1
ATOM 781 N N . LYS A 1 101 ? -3.459 16.423 2.344 1.00 72.75 101 LYS A N 1
ATOM 782 C CA . LYS A 1 101 ? -4.317 15.461 3.043 1.00 72.75 101 LYS A CA 1
ATOM 783 C C . LYS A 1 101 ? -4.948 16.147 4.260 1.00 72.75 101 LYS A C 1
ATOM 785 O O . LYS A 1 101 ? -4.251 16.785 5.042 1.00 72.75 101 LYS A O 1
ATOM 790 N N . SER A 1 102 ? -6.266 16.044 4.416 1.00 71.88 102 SER A N 1
ATOM 791 C CA . SER A 1 102 ? -6.972 16.467 5.636 1.00 71.88 102 SER A CA 1
ATOM 792 C C . SER A 1 102 ? -7.594 15.243 6.287 1.00 71.88 102 SER A C 1
ATOM 794 O O . SER A 1 102 ? -8.111 14.380 5.582 1.00 71.88 102 SER A O 1
ATOM 796 N N . ALA A 1 103 ? -7.613 15.184 7.619 1.00 70.25 103 ALA A N 1
ATOM 797 C CA . ALA A 1 103 ? -8.399 14.178 8.330 1.00 70.25 103 ALA A CA 1
ATOM 798 C C . ALA A 1 103 ? -9.898 14.242 7.964 1.00 70.25 103 ALA A C 1
ATOM 800 O O . ALA A 1 103 ? -10.595 13.240 8.074 1.00 70.25 103 ALA A O 1
ATOM 801 N N . GLY A 1 104 ? -10.389 15.378 7.451 1.00 69.94 104 GLY A N 1
ATOM 802 C CA . GLY A 1 104 ? -11.764 15.534 6.967 1.00 69.94 104 GLY A CA 1
ATOM 803 C C . GLY A 1 104 ? -12.128 14.698 5.731 1.00 69.94 104 GLY A C 1
ATOM 804 O O . GLY A 1 104 ? -13.309 14.584 5.419 1.00 69.94 104 GLY A O 1
ATOM 805 N N . VAL A 1 105 ? -11.149 14.103 5.033 1.00 73.44 105 VAL A N 1
ATOM 806 C CA . VAL A 1 105 ? -11.411 13.143 3.938 1.00 73.44 105 VAL A CA 1
ATOM 807 C C . VAL A 1 105 ? -11.583 11.713 4.434 1.00 73.44 105 VAL A C 1
ATOM 809 O O . VAL A 1 105 ? -11.978 10.838 3.663 1.00 73.44 105 VAL A O 1
ATOM 812 N N . LEU A 1 106 ? -11.253 11.460 5.703 1.00 75.19 106 LEU A N 1
ATOM 813 C CA . LEU A 1 106 ? -11.459 10.155 6.304 1.00 75.19 106 LEU A CA 1
ATOM 814 C C . LEU A 1 106 ? -12.967 9.911 6.423 1.00 75.19 106 LEU A C 1
ATOM 816 O O . LEU A 1 106 ? -13.725 10.857 6.666 1.00 75.19 106 LEU A O 1
ATOM 820 N N . PRO A 1 107 ? -13.434 8.666 6.252 1.00 68.12 107 PRO A N 1
ATOM 821 C CA . PRO A 1 107 ? -14.859 8.404 6.284 1.00 68.12 107 PRO A CA 1
ATOM 822 C C . PRO A 1 107 ? -15.411 8.726 7.677 1.00 68.12 107 PRO A C 1
ATOM 824 O O . PRO A 1 107 ? -14.751 8.527 8.700 1.00 68.12 107 PRO A O 1
ATOM 827 N N . THR A 1 108 ? -16.623 9.265 7.723 1.00 67.00 108 THR A N 1
ATOM 828 C CA . THR A 1 108 ? -17.272 9.627 8.982 1.00 67.00 108 THR A CA 1
ATOM 829 C C . THR A 1 108 ? -17.758 8.375 9.716 1.00 67.00 108 THR A C 1
ATOM 831 O O . THR A 1 108 ? -18.165 7.396 9.094 1.00 67.00 108 THR A O 1
ATOM 834 N N . GLY A 1 109 ? -17.736 8.403 11.052 1.00 69.81 109 GLY A N 1
ATOM 835 C CA . GLY A 1 109 ? -18.273 7.318 11.886 1.00 69.81 109 GLY A CA 1
ATOM 836 C C . GLY A 1 109 ? -17.245 6.342 12.464 1.00 69.81 109 GLY A C 1
ATOM 837 O O . GLY A 1 109 ? -17.646 5.434 13.185 1.00 69.81 109 GLY A O 1
ATOM 838 N N . TYR A 1 110 ? -15.947 6.535 12.216 1.00 75.00 110 TYR A N 1
ATOM 839 C CA . TYR A 1 110 ? -14.902 5.823 12.957 1.00 75.00 110 TYR A CA 1
ATOM 840 C C . TYR A 1 110 ? -14.623 6.500 14.300 1.00 75.00 110 TYR A C 1
ATOM 842 O O . TYR A 1 110 ? -14.424 7.713 14.364 1.00 75.00 110 TYR A O 1
ATOM 850 N N . GLU A 1 111 ? -14.580 5.708 15.372 1.00 76.81 111 GLU A N 1
ATOM 851 C CA . GLU A 1 111 ? -14.249 6.199 16.716 1.00 76.81 111 GLU A CA 1
ATOM 852 C C . GLU A 1 111 ? -12.747 6.439 16.891 1.00 76.81 111 GLU A C 1
ATOM 854 O O . GLU A 1 111 ? -12.345 7.338 17.629 1.00 76.81 111 GLU A O 1
ATOM 859 N N . LYS A 1 112 ? -11.918 5.628 16.221 1.00 84.75 112 LYS A N 1
ATOM 860 C CA . LYS A 1 112 ? -10.452 5.669 16.276 1.00 84.75 112 LYS A CA 1
ATOM 861 C C . LYS A 1 112 ? -9.883 5.319 14.904 1.00 84.75 112 LYS A C 1
ATOM 863 O O . LYS A 1 112 ? -10.405 4.437 14.226 1.00 84.75 112 LYS A O 1
ATOM 868 N N . VAL A 1 113 ? -8.823 6.009 14.496 1.00 87.44 113 VAL A N 1
ATOM 869 C CA . VAL A 1 113 ? -8.178 5.853 13.188 1.00 87.44 113 VAL A CA 1
ATOM 870 C C . VAL A 1 113 ? -6.663 5.813 13.366 1.00 87.44 113 VAL A C 1
ATOM 872 O O . VAL A 1 113 ? -6.083 6.619 14.092 1.00 87.44 113 VAL A O 1
ATOM 875 N N . VAL A 1 114 ? -5.997 4.888 12.679 1.00 89.81 114 VAL A N 1
ATOM 876 C CA . VAL A 1 114 ? -4.534 4.860 12.582 1.00 89.81 114 VAL A CA 1
ATOM 877 C C . VAL A 1 114 ? -4.142 5.231 11.158 1.00 89.81 114 VAL A C 1
ATOM 879 O O . VAL A 1 114 ? -4.601 4.607 10.205 1.00 89.81 114 VAL A O 1
ATOM 882 N N . ILE A 1 115 ? -3.310 6.260 11.009 1.00 88.88 115 ILE A N 1
ATOM 883 C CA . ILE A 1 115 ? -2.883 6.786 9.712 1.00 88.88 115 ILE A CA 1
ATOM 884 C C . ILE A 1 115 ? -1.409 6.457 9.517 1.00 88.88 115 ILE A C 1
ATOM 886 O O . ILE A 1 115 ? -0.539 6.978 10.212 1.00 88.88 115 ILE A O 1
ATOM 890 N N . VAL A 1 116 ? -1.142 5.583 8.552 1.00 90.56 116 VAL A N 1
ATOM 891 C CA . VAL A 1 116 ? 0.205 5.144 8.179 1.00 90.56 116 VAL A CA 1
ATOM 892 C C . VAL A 1 116 ? 0.640 5.944 6.954 1.00 90.56 116 VAL A C 1
ATOM 894 O O . VAL A 1 116 ? 0.164 5.700 5.847 1.00 90.56 116 VAL A O 1
ATOM 897 N N . ASP A 1 117 ? 1.512 6.929 7.159 1.00 88.12 117 ASP A N 1
ATOM 898 C CA . ASP A 1 117 ? 1.978 7.838 6.109 1.00 88.12 117 ASP A CA 1
ATOM 899 C C . ASP A 1 117 ? 3.413 8.302 6.402 1.00 88.12 117 ASP A C 1
ATOM 901 O O . ASP A 1 117 ? 3.723 8.707 7.524 1.00 88.12 117 ASP A O 1
ATOM 905 N N . ASP A 1 118 ? 4.292 8.255 5.402 1.00 85.06 118 ASP A N 1
ATOM 906 C CA . ASP A 1 118 ? 5.701 8.656 5.515 1.00 85.06 118 ASP A CA 1
ATOM 907 C C . ASP A 1 118 ? 5.900 10.180 5.504 1.00 85.06 118 ASP A C 1
ATOM 909 O O . ASP A 1 118 ? 6.958 10.695 5.868 1.00 85.06 118 ASP A O 1
ATOM 913 N N . SER A 1 119 ? 4.849 10.914 5.141 1.00 74.75 119 SER A N 1
ATOM 914 C CA . SER A 1 119 ? 4.782 12.376 5.146 1.00 74.75 119 SER A CA 1
ATOM 915 C C . SER A 1 119 ? 4.741 12.987 6.557 1.00 74.75 119 SER A C 1
ATOM 917 O O . SER A 1 119 ? 4.915 14.199 6.721 1.00 74.75 119 SER A O 1
ATOM 919 N N . GLY A 1 120 ? 4.508 12.159 7.583 1.00 62.62 120 GLY A N 1
ATOM 920 C CA . GLY A 1 120 ? 4.340 12.578 8.974 1.00 62.62 120 GLY A CA 1
ATOM 921 C C . GLY A 1 120 ? 3.092 13.443 9.214 1.00 62.62 120 GLY A C 1
ATOM 922 O O . GLY A 1 120 ? 2.314 13.739 8.306 1.00 62.62 120 GLY A O 1
ATOM 923 N N . CYS A 1 121 ? 2.895 13.892 10.459 1.00 59.03 121 CYS A N 1
ATOM 924 C CA . CYS A 1 121 ? 1.725 14.700 10.838 1.00 59.03 121 CYS A CA 1
ATOM 925 C C . CYS A 1 121 ? 1.701 16.104 10.206 1.00 59.03 121 CYS A C 1
ATOM 927 O O . CYS A 1 121 ? 0.645 16.720 10.145 1.00 59.03 121 CYS A O 1
ATOM 929 N N . GLY A 1 122 ? 2.835 16.616 9.713 1.00 6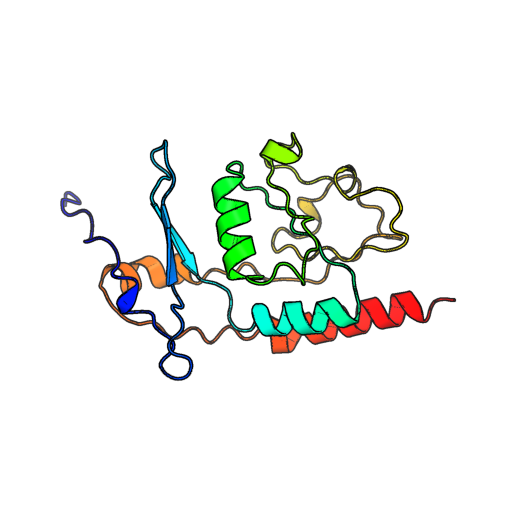2.28 122 GLY A N 1
ATOM 930 C CA . GLY A 1 122 ? 2.941 17.978 9.174 1.00 62.28 122 GLY A CA 1
ATOM 931 C C . GLY A 1 122 ? 2.193 18.208 7.857 1.00 62.28 122 GLY A C 1
ATOM 932 O O . GLY A 1 122 ? 1.917 19.355 7.514 1.00 62.28 122 GLY A O 1
ATOM 933 N N . ILE A 1 123 ? 1.863 17.136 7.128 1.00 66.75 123 ILE A N 1
ATOM 934 C CA . ILE A 1 123 ? 1.102 17.188 5.868 1.00 66.75 123 ILE A CA 1
ATOM 935 C C . ILE A 1 123 ? -0.397 16.930 6.103 1.00 66.75 123 ILE A C 1
ATOM 937 O O . ILE A 1 123 ? -1.219 17.309 5.269 1.00 66.75 123 ILE A O 1
ATOM 941 N N . TRP A 1 124 ? -0.762 16.342 7.248 1.00 74.75 124 TRP A N 1
ATOM 942 C CA . TRP A 1 124 ? -2.148 16.076 7.625 1.00 74.75 124 TRP A CA 1
ATOM 943 C C . TRP A 1 124 ? -2.737 17.246 8.419 1.00 74.75 124 TRP A C 1
ATOM 945 O O . TRP A 1 124 ? -2.344 17.515 9.553 1.00 74.75 124 TRP A O 1
ATOM 955 N N . THR A 1 125 ? -3.711 17.944 7.836 1.00 73.75 125 THR A N 1
ATOM 956 C CA . THR A 1 125 ? -4.426 19.044 8.504 1.00 73.75 125 THR A CA 1
ATOM 957 C C . THR A 1 125 ? -5.666 18.552 9.252 1.00 73.75 125 THR A C 1
ATOM 959 O O . THR A 1 125 ? -6.212 17.499 8.926 1.00 73.75 125 THR A O 1
ATOM 962 N N . GLU A 1 126 ? -6.137 19.336 10.231 1.00 71.81 126 GLU A N 1
ATOM 963 C CA . GLU A 1 126 ? -7.402 19.096 10.966 1.00 71.81 126 GLU A CA 1
ATOM 964 C C . GLU A 1 126 ? -7.455 17.758 11.723 1.00 71.81 126 GLU A C 1
ATOM 966 O O . GLU A 1 126 ? -8.519 17.230 12.037 1.00 71.81 126 GLU A O 1
ATOM 971 N N . VAL A 1 127 ? -6.284 17.210 12.040 1.00 75.12 127 VAL A N 1
ATOM 972 C CA . VAL A 1 127 ? -6.144 15.963 12.784 1.00 75.12 127 VAL A CA 1
ATOM 973 C C . VAL A 1 127 ? -6.633 16.149 14.218 1.00 75.12 127 VAL A C 1
ATOM 975 O O . VAL A 1 127 ? -6.073 16.941 14.976 1.00 75.12 127 VAL A O 1
ATOM 978 N N . ASN A 1 128 ? -7.630 15.359 14.617 1.00 77.44 128 ASN A N 1
ATOM 979 C CA . ASN A 1 128 ? -7.963 15.174 16.024 1.00 77.44 128 ASN A CA 1
ATOM 980 C C . ASN A 1 128 ? -7.094 14.046 16.599 1.00 77.44 128 ASN A C 1
ATOM 982 O O . ASN A 1 128 ? -7.310 12.880 16.278 1.00 77.44 128 ASN A O 1
ATOM 986 N N . THR A 1 129 ? -6.125 14.383 17.449 1.00 77.62 129 THR A N 1
ATOM 987 C CA . THR A 1 129 ? -5.186 13.420 18.052 1.00 77.62 129 THR A CA 1
ATOM 988 C C . THR A 1 129 ? -5.819 12.485 19.081 1.00 77.62 129 THR A C 1
ATOM 990 O O . THR A 1 129 ? -5.215 11.471 19.412 1.00 77.62 129 THR A O 1
ATOM 993 N N . ASP A 1 130 ? -7.028 12.784 19.563 1.00 74.44 130 ASP A N 1
ATOM 994 C CA . ASP A 1 130 ? -7.785 11.865 20.425 1.00 74.44 130 ASP A CA 1
ATOM 995 C C . ASP A 1 130 ? -8.393 10.708 19.613 1.00 74.44 130 ASP A C 1
ATOM 997 O O . ASP A 1 130 ? -8.693 9.645 20.154 1.00 74.44 130 ASP A O 1
ATOM 1001 N N . VAL A 1 131 ? -8.556 10.915 18.301 1.00 74.94 131 VAL A N 1
ATOM 1002 C CA . VAL A 1 131 ? -9.133 9.952 17.352 1.00 74.94 131 VAL A CA 1
ATOM 1003 C C . VAL A 1 131 ? -8.049 9.332 16.469 1.00 74.94 131 VAL A C 1
ATOM 1005 O O . VAL A 1 131 ? -8.124 8.150 16.150 1.00 74.94 131 VAL A O 1
ATOM 1008 N N . CYS A 1 132 ? -7.039 10.108 16.069 1.00 81.25 132 CYS A N 1
ATOM 1009 C CA . CYS A 1 132 ? -6.041 9.718 15.077 1.00 81.25 132 CYS A CA 1
ATOM 1010 C C . CYS A 1 132 ? -4.671 9.435 15.703 1.00 81.25 132 CYS A C 1
ATOM 1012 O O . CYS A 1 132 ? -4.110 10.284 16.396 1.00 81.25 132 CYS A O 1
ATOM 1014 N N . CYS A 1 133 ? -4.079 8.288 15.372 1.00 83.31 133 CYS A N 1
ATOM 1015 C CA . CYS A 1 133 ? -2.696 7.943 15.709 1.00 83.31 133 CYS A CA 1
ATOM 1016 C C . CYS A 1 133 ? -1.828 7.819 14.451 1.00 83.31 133 CYS A C 1
ATOM 1018 O O . CYS A 1 133 ? -2.263 7.259 13.449 1.00 83.31 133 CYS A O 1
ATOM 1020 N N . PHE A 1 134 ? -0.587 8.306 14.527 1.00 84.12 134 PHE A N 1
ATOM 1021 C CA . PHE A 1 134 ? 0.373 8.324 13.419 1.00 84.12 134 PHE A CA 1
ATOM 1022 C C . PHE A 1 134 ? 1.646 7.578 13.831 1.00 84.12 134 PHE A C 1
ATOM 1024 O O . PHE A 1 134 ? 2.530 8.190 14.439 1.00 84.12 134 PHE A O 1
ATOM 1031 N N . PRO A 1 135 ? 1.758 6.265 13.568 1.00 84.94 135 PRO A N 1
ATOM 1032 C CA . PRO A 1 135 ? 3.035 5.578 13.708 1.00 84.94 135 PRO A CA 1
ATOM 1033 C C . PRO A 1 135 ? 4.088 6.242 12.815 1.00 84.94 135 PRO A C 1
ATOM 1035 O O . PRO A 1 135 ? 3.787 6.753 11.735 1.00 84.94 135 PRO A O 1
ATOM 1038 N N . THR A 1 136 ? 5.338 6.244 13.272 1.00 84.06 136 THR A N 1
ATOM 1039 C CA . THR A 1 136 ? 6.436 6.788 12.468 1.00 84.06 136 THR A CA 1
ATOM 1040 C C . THR A 1 136 ? 6.768 5.802 11.361 1.00 84.06 136 THR A C 1
ATOM 1042 O O . THR A 1 136 ? 7.026 4.635 11.639 1.00 84.06 136 THR A O 1
ATOM 1045 N N . VAL A 1 137 ? 6.793 6.275 10.116 1.00 89.50 137 VAL A N 1
ATOM 1046 C CA . VAL A 1 137 ? 7.157 5.472 8.946 1.00 89.50 137 VAL A CA 1
ATOM 1047 C C . VAL A 1 137 ? 8.217 6.236 8.155 1.00 89.50 137 VAL A C 1
ATOM 1049 O O . VAL A 1 137 ? 7.953 7.363 7.739 1.00 89.50 137 VAL A O 1
ATOM 1052 N N . PRO A 1 138 ? 9.422 5.682 7.941 1.00 90.44 138 PRO A N 1
ATOM 1053 C CA . PRO A 1 138 ? 10.405 6.317 7.087 1.00 90.44 138 PRO A CA 1
ATOM 1054 C C . PRO A 1 138 ? 9.972 6.193 5.617 1.00 90.44 138 PRO A C 1
ATOM 1056 O O . PRO A 1 138 ? 9.401 5.158 5.236 1.00 90.44 138 PRO A O 1
ATOM 1059 N N . PRO A 1 139 ? 10.279 7.204 4.784 1.00 91.12 139 PRO A N 1
ATOM 1060 C CA . PRO A 1 139 ? 10.052 7.134 3.349 1.00 91.12 139 PRO A CA 1
ATOM 1061 C C . PRO A 1 139 ? 10.738 5.918 2.738 1.00 91.12 139 PRO A C 1
ATOM 1063 O O . PRO A 1 139 ? 11.890 5.621 3.052 1.00 91.12 139 PRO A O 1
ATOM 1066 N N . TYR A 1 140 ? 10.046 5.242 1.828 1.00 93.06 140 TYR A N 1
ATOM 1067 C CA . TYR A 1 140 ? 10.613 4.114 1.101 1.00 93.06 140 TYR A CA 1
ATOM 1068 C C . TYR A 1 140 ? 11.353 4.613 -0.147 1.00 93.06 140 TYR A C 1
ATOM 1070 O O . TYR A 1 140 ? 10.739 5.038 -1.128 1.00 93.06 140 TYR A O 1
ATOM 1078 N N . THR A 1 141 ? 12.687 4.613 -0.097 1.00 91.56 141 THR A N 1
ATOM 1079 C CA . THR A 1 141 ? 13.543 5.280 -1.095 1.00 91.56 141 THR A CA 1
ATOM 1080 C C . THR A 1 141 ? 14.215 4.342 -2.093 1.00 91.56 141 THR A C 1
ATOM 1082 O O . THR A 1 141 ? 14.972 4.831 -2.925 1.00 91.56 141 THR A O 1
ATOM 1085 N N . PHE A 1 142 ? 13.886 3.043 -2.114 1.00 90.38 142 PHE A N 1
ATOM 1086 C CA . PHE A 1 142 ? 14.531 2.041 -2.983 1.00 90.38 142 PHE A CA 1
ATOM 1087 C C . PHE A 1 142 ? 14.731 2.515 -4.429 1.00 90.38 142 PHE A C 1
ATOM 1089 O O . PHE A 1 142 ? 15.845 2.499 -4.948 1.00 90.38 142 PHE A O 1
ATOM 1096 N N . MET A 1 143 ? 13.667 3.005 -5.080 1.00 86.88 143 MET A N 1
ATOM 1097 C CA . MET A 1 143 ? 13.779 3.501 -6.454 1.00 86.88 143 MET A CA 1
ATOM 1098 C C . MET A 1 143 ? 14.690 4.724 -6.544 1.00 86.88 143 MET A C 1
ATOM 1100 O O . MET A 1 143 ? 15.486 4.809 -7.462 1.00 86.88 143 MET A O 1
ATOM 1104 N N . ARG A 1 144 ? 14.631 5.667 -5.601 1.00 87.81 144 ARG A N 1
ATOM 1105 C CA . ARG A 1 144 ? 15.521 6.839 -5.610 1.00 87.81 144 ARG A CA 1
ATOM 1106 C C . ARG A 1 144 ? 16.990 6.423 -5.528 1.00 87.81 144 ARG A C 1
ATOM 1108 O O . ARG A 1 144 ? 17.811 6.983 -6.250 1.00 87.81 144 ARG A O 1
ATOM 1115 N N . ASP A 1 145 ? 17.285 5.455 -4.670 1.00 88.44 145 ASP A N 1
ATOM 1116 C CA . ASP A 1 145 ? 18.653 5.083 -4.319 1.00 88.44 145 ASP A CA 1
ATOM 1117 C C . ASP A 1 145 ? 19.270 4.127 -5.349 1.00 88.44 145 ASP A C 1
ATOM 1119 O O . ASP A 1 145 ? 20.472 4.182 -5.599 1.00 88.44 145 ASP A O 1
ATOM 1123 N N . HIS A 1 146 ? 18.443 3.312 -6.013 1.00 85.06 146 HIS A N 1
ATOM 1124 C CA . HIS A 1 146 ? 18.903 2.252 -6.913 1.00 85.06 146 HIS A CA 1
ATOM 1125 C C . HIS A 1 146 ? 18.472 2.416 -8.371 1.00 85.06 146 HIS A C 1
ATOM 1127 O O . HIS A 1 146 ? 18.820 1.569 -9.191 1.00 85.06 146 HIS A O 1
ATOM 1133 N N . ILE A 1 147 ? 17.772 3.495 -8.757 1.00 81.81 147 ILE A N 1
ATOM 1134 C CA . ILE A 1 147 ? 17.312 3.664 -10.150 1.00 81.81 147 ILE A CA 1
ATOM 1135 C C . ILE A 1 147 ? 18.457 3.556 -11.164 1.00 81.81 147 ILE A C 1
ATOM 1137 O O . ILE A 1 147 ? 18.263 2.993 -12.234 1.00 81.81 147 ILE A O 1
ATOM 1141 N N . ALA A 1 148 ? 19.655 4.050 -10.843 1.00 83.19 148 ALA A N 1
ATOM 1142 C CA . ALA A 1 148 ? 20.797 3.970 -11.750 1.00 83.19 148 ALA A CA 1
ATOM 1143 C C . ALA A 1 148 ? 21.245 2.519 -11.983 1.00 83.19 148 ALA A C 1
ATOM 1145 O O . ALA A 1 148 ? 21.406 2.107 -13.130 1.00 83.19 148 ALA A O 1
ATOM 1146 N N . ASP A 1 149 ? 21.404 1.738 -10.915 1.00 82.44 149 ASP A N 1
ATOM 1147 C CA . ASP A 1 149 ? 21.768 0.319 -10.996 1.00 82.44 149 ASP A CA 1
ATOM 1148 C C . ASP A 1 149 ? 20.683 -0.474 -11.725 1.00 82.44 149 ASP A C 1
ATOM 1150 O O . ASP A 1 149 ? 20.967 -1.261 -12.632 1.00 82.44 149 ASP A O 1
ATOM 1154 N N . ILE A 1 150 ? 19.425 -0.172 -11.409 1.00 77.44 150 ILE A N 1
ATOM 1155 C CA . ILE A 1 150 ? 18.268 -0.823 -12.002 1.00 77.44 150 ILE A CA 1
ATOM 1156 C C . ILE A 1 150 ? 18.183 -0.572 -13.512 1.00 77.44 150 ILE A C 1
ATOM 1158 O O . ILE A 1 150 ? 17.975 -1.499 -14.296 1.00 77.44 150 ILE A O 1
ATOM 1162 N N . LEU A 1 151 ? 18.388 0.673 -13.948 1.00 76.00 151 LEU A N 1
ATOM 1163 C CA . LEU A 1 151 ? 18.399 1.036 -15.368 1.00 76.00 151 LEU A CA 1
ATOM 1164 C C . LEU A 1 151 ? 19.595 0.440 -16.129 1.00 76.00 151 LEU A C 1
ATOM 1166 O O . LEU A 1 151 ? 19.545 0.340 -17.354 1.00 76.00 151 LEU A O 1
ATOM 1170 N N . ASN A 1 152 ? 20.641 0.008 -15.420 1.00 78.94 152 ASN A N 1
ATOM 1171 C CA . ASN A 1 152 ? 21.766 -0.743 -15.979 1.00 78.94 152 ASN A CA 1
ATOM 1172 C C . ASN A 1 152 ? 21.550 -2.269 -15.943 1.00 78.94 152 ASN A C 1
ATOM 1174 O O . ASN A 1 152 ? 22.456 -3.020 -16.304 1.00 78.94 152 ASN A O 1
ATOM 1178 N N . GLY A 1 153 ? 20.368 -2.739 -15.523 1.00 73.38 153 GLY A N 1
ATOM 1179 C CA . GLY A 1 153 ? 20.036 -4.162 -15.432 1.00 73.38 153 GLY A CA 1
ATOM 1180 C C . GLY A 1 153 ? 20.702 -4.881 -14.258 1.00 73.38 153 GLY A C 1
ATOM 1181 O O . GLY A 1 153 ? 20.830 -6.105 -14.282 1.00 73.38 153 GLY A O 1
ATOM 1182 N N . ILE A 1 154 ? 21.154 -4.141 -13.244 1.00 79.44 154 ILE A N 1
ATOM 1183 C CA . ILE A 1 154 ? 21.776 -4.705 -12.048 1.00 79.44 154 ILE A CA 1
ATOM 1184 C C . ILE A 1 154 ? 20.675 -5.018 -11.036 1.00 79.44 154 ILE A C 1
ATOM 1186 O O . ILE A 1 154 ? 19.941 -4.133 -10.588 1.00 79.44 154 ILE A O 1
ATOM 1190 N N . TYR A 1 155 ? 20.557 -6.292 -10.666 1.00 79.94 155 TYR A N 1
ATOM 1191 C CA . TYR A 1 155 ? 19.690 -6.692 -9.565 1.00 79.94 155 TYR A CA 1
ATOM 1192 C C . TYR A 1 155 ? 20.244 -6.146 -8.246 1.00 79.94 155 TYR A C 1
ATOM 1194 O O . TYR A 1 155 ? 21.410 -6.372 -7.917 1.00 79.94 155 TYR A O 1
ATOM 1202 N N . VAL A 1 156 ? 19.390 -5.458 -7.492 1.00 80.75 156 VAL A N 1
ATOM 1203 C CA . VAL A 1 156 ? 19.701 -4.957 -6.154 1.00 80.75 156 VAL A CA 1
ATOM 1204 C C . VAL A 1 156 ? 18.736 -5.630 -5.180 1.00 80.75 156 VAL A C 1
ATOM 1206 O O . VAL A 1 156 ? 17.525 -5.448 -5.340 1.00 80.75 156 VAL A O 1
ATOM 1209 N N . PRO A 1 157 ? 19.233 -6.426 -4.215 1.00 80.06 157 PRO A N 1
ATOM 1210 C CA . PRO A 1 157 ? 18.379 -7.003 -3.188 1.00 80.06 157 PRO A CA 1
ATOM 1211 C C . PRO A 1 157 ? 17.795 -5.891 -2.316 1.00 80.06 157 PRO A C 1
ATOM 1213 O O . PRO A 1 157 ? 18.456 -4.888 -2.045 1.00 80.06 157 PRO A O 1
ATOM 1216 N N . ASP A 1 158 ? 16.554 -6.079 -1.889 1.00 83.81 158 ASP A N 1
ATOM 1217 C CA . ASP A 1 158 ? 15.871 -5.148 -1.004 1.00 83.81 158 ASP A CA 1
ATOM 1218 C C . ASP A 1 158 ? 15.661 -5.795 0.362 1.00 83.81 158 ASP A C 1
ATOM 1220 O O . ASP A 1 158 ? 14.869 -6.724 0.502 1.00 83.81 158 ASP A O 1
ATOM 1224 N N . GLU A 1 159 ? 16.400 -5.298 1.347 1.00 81.75 159 GLU A N 1
ATOM 1225 C CA . GLU A 1 159 ? 16.452 -5.837 2.707 1.00 81.75 159 GLU A CA 1
ATOM 1226 C C . GLU A 1 159 ? 15.665 -4.963 3.705 1.00 81.75 159 GLU A C 1
ATOM 1228 O O . GLU A 1 159 ? 15.804 -5.129 4.919 1.00 81.75 159 GLU A O 1
ATOM 1233 N N . ASP A 1 160 ? 14.859 -4.005 3.221 1.00 85.88 160 ASP A N 1
ATOM 1234 C CA . ASP A 1 160 ? 14.044 -3.119 4.061 1.00 85.88 160 ASP A CA 1
ATOM 1235 C C . ASP A 1 160 ? 12.833 -3.855 4.663 1.00 85.88 160 ASP A C 1
ATOM 1237 O O . ASP A 1 160 ? 11.708 -3.792 4.161 1.00 85.88 160 ASP A O 1
ATOM 1241 N N . HIS A 1 161 ? 13.073 -4.541 5.781 1.00 86.50 161 HIS A N 1
ATOM 1242 C CA . HIS A 1 161 ? 12.071 -5.284 6.551 1.00 86.50 161 HIS A CA 1
ATOM 1243 C C . HIS A 1 161 ? 11.321 -4.435 7.597 1.00 86.50 161 HIS A C 1
ATOM 1245 O O . HIS A 1 161 ? 10.558 -4.981 8.396 1.00 86.50 161 HIS A O 1
ATOM 1251 N N . PHE A 1 162 ? 11.453 -3.100 7.565 1.00 91.19 162 PHE A N 1
ATOM 1252 C CA . PHE A 1 162 ? 10.841 -2.168 8.529 1.00 91.19 162 PHE A CA 1
ATOM 1253 C C . PHE A 1 162 ? 9.344 -2.418 8.777 1.00 91.19 162 PHE A C 1
ATOM 1255 O O . PHE A 1 162 ? 8.841 -2.242 9.886 1.00 91.19 162 PHE A O 1
ATOM 1262 N N . LEU A 1 163 ? 8.601 -2.822 7.739 1.00 89.44 163 LEU A N 1
ATOM 1263 C CA . LEU A 1 163 ? 7.166 -3.077 7.867 1.00 89.44 163 LEU A CA 1
ATOM 1264 C C . LEU A 1 163 ? 6.853 -4.177 8.890 1.00 89.44 163 LEU A C 1
ATOM 1266 O O . LEU A 1 163 ? 5.883 -4.050 9.634 1.00 89.44 163 LEU A O 1
ATOM 1270 N N . LEU A 1 164 ? 7.667 -5.229 8.943 1.00 90.50 164 LEU A N 1
ATOM 1271 C CA . LEU A 1 164 ? 7.451 -6.362 9.841 1.00 90.50 164 LEU A CA 1
ATOM 1272 C C . LEU A 1 164 ? 8.178 -6.181 11.170 1.00 90.50 164 LEU A C 1
ATOM 1274 O O . LEU A 1 164 ? 7.603 -6.476 12.216 1.00 90.50 164 LEU A O 1
ATOM 1278 N N . ASP A 1 165 ? 9.399 -5.653 11.130 1.00 91.62 165 ASP A N 1
ATOM 1279 C CA . ASP A 1 165 ? 10.251 -5.555 12.314 1.00 91.62 165 ASP A CA 1
ATOM 1280 C C . ASP A 1 165 ? 9.859 -4.380 13.224 1.00 91.62 165 ASP A C 1
ATOM 1282 O O . ASP A 1 165 ? 9.930 -4.498 14.449 1.00 91.62 165 ASP A O 1
ATOM 1286 N N . ASP A 1 166 ? 9.385 -3.267 12.649 1.00 93.50 166 ASP A N 1
ATOM 1287 C CA . ASP A 1 166 ? 9.124 -2.027 13.388 1.00 93.50 166 ASP A CA 1
ATOM 1288 C C . ASP A 1 166 ? 7.654 -1.596 13.353 1.00 93.50 166 ASP A C 1
ATOM 1290 O O . ASP A 1 166 ? 7.094 -1.206 14.384 1.00 93.50 166 ASP A O 1
ATOM 1294 N N . LEU A 1 167 ? 7.009 -1.617 12.181 1.00 92.88 167 LEU A N 1
ATOM 1295 C CA . LEU A 1 167 ? 5.664 -1.048 12.034 1.00 92.88 167 LEU A CA 1
ATOM 1296 C C . LEU A 1 167 ? 4.574 -1.965 12.594 1.00 92.88 167 LEU A C 1
ATOM 1298 O O . LEU A 1 167 ? 3.704 -1.500 13.330 1.00 92.88 167 LEU A O 1
ATOM 1302 N N . LEU A 1 168 ? 4.610 -3.257 12.278 1.00 91.19 168 LEU A N 1
ATOM 1303 C CA . LEU A 1 168 ? 3.622 -4.220 12.764 1.00 91.19 168 LEU A CA 1
ATOM 1304 C C . LEU A 1 168 ? 3.533 -4.260 14.311 1.00 91.19 168 LEU A C 1
ATOM 1306 O O . LEU A 1 168 ? 2.412 -4.192 14.837 1.00 91.19 168 LEU A O 1
ATOM 1310 N N . PRO A 1 169 ? 4.649 -4.282 15.075 1.00 91.81 169 PRO A N 1
ATOM 1311 C CA . PRO A 1 169 ? 4.597 -4.149 16.531 1.00 91.81 169 PRO A CA 1
ATOM 1312 C C . PRO A 1 169 ? 3.970 -2.830 17.004 1.00 91.81 169 PRO A C 1
ATOM 1314 O O . PRO A 1 169 ? 3.167 -2.839 17.940 1.00 91.81 169 PRO A O 1
ATOM 1317 N N . GLN A 1 170 ? 4.285 -1.704 16.348 1.00 91.69 170 GLN A N 1
ATOM 1318 C CA . GLN A 1 170 ? 3.685 -0.402 16.669 1.00 91.69 170 GLN A CA 1
ATOM 1319 C C . GLN A 1 170 ? 2.169 -0.415 16.460 1.00 91.69 170 GLN A C 1
ATOM 1321 O O . GLN A 1 170 ? 1.430 0.001 17.351 1.00 91.69 170 GLN A O 1
ATOM 1326 N N . LEU A 1 171 ? 1.694 -0.926 15.319 1.00 90.62 171 LEU A N 1
ATOM 1327 C CA . LEU A 1 171 ? 0.263 -1.021 15.018 1.00 90.62 171 LEU A CA 1
ATOM 1328 C C . LEU A 1 171 ? -0.463 -1.902 16.034 1.00 90.62 171 LEU A C 1
ATOM 1330 O O . LEU A 1 171 ? -1.486 -1.496 16.582 1.00 90.62 171 LEU A O 1
ATOM 1334 N N . THR A 1 172 ? 0.108 -3.064 16.348 1.00 89.44 172 THR A N 1
ATOM 1335 C CA . THR A 1 172 ? -0.459 -3.996 17.330 1.00 89.44 172 THR A CA 1
ATOM 1336 C C . THR A 1 172 ? -0.589 -3.339 18.705 1.00 89.44 172 THR A C 1
ATOM 1338 O O . THR A 1 172 ? -1.635 -3.447 19.351 1.00 89.44 172 THR A O 1
ATOM 1341 N N . ALA A 1 173 ? 0.441 -2.612 19.149 1.00 89.75 173 ALA A N 1
ATOM 1342 C CA . ALA A 1 173 ? 0.423 -1.896 20.421 1.00 89.75 173 ALA A CA 1
ATOM 1343 C C . ALA A 1 173 ? -0.604 -0.752 20.431 1.00 89.75 173 ALA A C 1
ATOM 1345 O O . ALA A 1 173 ? -1.352 -0.609 21.399 1.00 89.75 173 ALA A O 1
ATOM 1346 N N . ILE A 1 174 ? -0.674 0.036 19.353 1.00 88.69 174 ILE A N 1
ATOM 1347 C CA . ILE A 1 174 ? -1.636 1.136 19.210 1.00 88.69 174 ILE A CA 1
ATOM 1348 C C . ILE A 1 174 ? -3.064 0.595 19.288 1.00 88.69 174 ILE A C 1
ATOM 1350 O O . ILE A 1 174 ? -3.837 1.049 20.131 1.00 88.69 174 ILE A O 1
ATOM 1354 N N . VAL A 1 175 ? -3.402 -0.407 18.475 1.00 85.69 175 VAL A N 1
ATOM 1355 C CA . VAL A 1 175 ? -4.752 -0.987 18.444 1.00 85.69 175 VAL A CA 1
ATOM 1356 C C . VAL A 1 175 ? -5.104 -1.653 19.779 1.00 85.69 175 VAL A C 1
ATOM 1358 O O . VAL A 1 175 ? -6.212 -1.476 20.282 1.00 85.69 175 VAL A O 1
ATOM 1361 N N . SER A 1 176 ? -4.155 -2.339 20.423 1.00 87.06 176 SER A N 1
ATOM 1362 C CA . SER A 1 176 ? -4.377 -2.923 21.755 1.00 87.06 176 SER A CA 1
ATOM 1363 C C . SER A 1 176 ? -4.697 -1.859 22.809 1.00 87.06 176 SER A C 1
ATOM 1365 O O . SER A 1 176 ? -5.639 -2.018 23.583 1.00 87.06 176 SER A O 1
ATOM 1367 N N . ASN A 1 177 ? -3.963 -0.742 22.814 1.00 85.56 177 ASN A N 1
ATOM 1368 C CA . ASN A 1 177 ? -4.222 0.376 23.725 1.00 85.56 177 ASN A CA 1
ATOM 1369 C C . ASN A 1 177 ? -5.564 1.054 23.429 1.00 85.56 177 ASN A C 1
ATOM 1371 O O . ASN A 1 177 ? -6.290 1.432 24.348 1.00 85.56 177 ASN A O 1
ATOM 1375 N N . MET A 1 178 ? -5.915 1.178 22.148 1.00 82.44 178 MET A N 1
ATOM 1376 C CA . MET A 1 178 ? -7.210 1.694 21.723 1.00 82.44 178 MET A CA 1
ATOM 1377 C C . MET A 1 178 ? -8.361 0.807 22.216 1.00 82.44 178 MET A C 1
ATOM 1379 O O . MET A 1 178 ? -9.377 1.343 22.648 1.00 82.44 178 MET A O 1
ATOM 1383 N N . ASN A 1 179 ? -8.204 -0.514 22.223 1.00 78.00 179 ASN A N 1
ATOM 1384 C CA . ASN A 1 179 ? -9.254 -1.440 22.658 1.00 78.00 179 ASN A CA 1
ATOM 1385 C C . ASN A 1 179 ? -9.298 -1.660 24.183 1.00 78.00 179 ASN A C 1
ATOM 1387 O O . ASN A 1 179 ? -10.340 -2.037 24.707 1.00 78.00 179 ASN A O 1
ATOM 1391 N N . GLY A 1 180 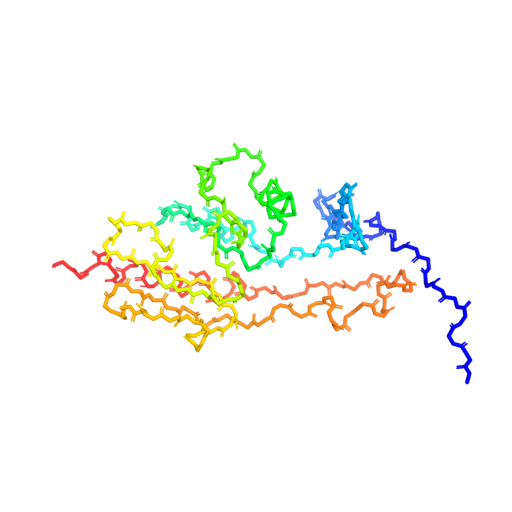? -8.193 -1.426 24.899 1.00 69.50 180 GLY A N 1
ATOM 1392 C CA . GLY A 1 180 ? -8.110 -1.561 26.362 1.00 69.50 180 GLY A CA 1
ATOM 1393 C C . GLY A 1 180 ? -8.515 -0.313 27.157 1.00 69.50 180 GLY A C 1
ATOM 1394 O O . GLY A 1 180 ? -8.690 -0.392 28.371 1.00 69.50 180 GLY A O 1
ATOM 1395 N N . ALA A 1 181 ? -8.658 0.839 26.499 1.00 57.66 181 ALA A N 1
ATOM 1396 C CA . ALA A 1 181 ? -9.186 2.063 27.096 1.00 57.66 181 ALA A CA 1
ATOM 1397 C C . ALA A 1 181 ? -10.726 2.046 27.068 1.00 57.66 181 ALA A C 1
ATOM 1399 O O . ALA A 1 181 ? -11.343 2.730 26.249 1.00 57.66 181 ALA A O 1
ATOM 1400 N N . SER A 1 182 ? -11.321 1.223 27.935 1.00 43.94 182 SER A N 1
ATOM 1401 C CA . SER A 1 182 ? -12.767 1.136 28.197 1.00 43.94 182 SER A CA 1
ATOM 1402 C C . SER A 1 182 ? -13.065 1.358 29.672 1.00 43.94 182 SER A C 1
ATOM 1404 O O . SER A 1 182 ? -12.440 0.633 30.482 1.00 43.94 182 SER A O 1
#

Sequence (182 aa):
MPFSSVPPPLDPNVYVNSLTGEREVLLYRGEDSAWDLVYVKLRPGVRELLSQSREIADMAIFSAASSPDYVHFVARKLDPDGCLFDGRIYSSQELGIGTSKSAGVLPTGYEKVVIVDDSGCGIWTEVNTDVCCFPTVPPYTFMRDHIADILNGIYVPDEDHFLLDDLLPQLTAIVSNMNGAS

pLDDT: mean 80.66, std 12.67, range [36.5, 95.12]

InterPro domains:
  IPR004274 FCP1 homology domain [PF03031] (38-121)
  IPR004274 FCP1 homology domain [SM00577] (24-146)
  IPR023214 HAD superfamily [G3DSA:3.40.50.1000] (4-180)
  IPR036412 HAD-like superfamily [SSF56784] (34-140)
  IPR039189 CTD phosphatase Fcp1 [PTHR23081] (38-120)

Organism: Perkinsus olseni (NCBI:txid32597)

Foldseek 3Di:
DDPPDPQPPQDQCLQADPPPRHRQWDWAADDDDPPRTDIDGDAPCLLVLLVLLQVQDADAAEELAQDPSVQVVVVCVSCVPCSRHVPRYDYCNRLVHHNAAEPVSPDPDQQAEEDEDQVPCVRYPPDDPNRYHYDHDHDDCCCVVCVVCSSVSHDDDRPRPCSPPPVSVVSVVVSVVVVPPD

Radius of gyration: 18.15 Å; chains: 1; bounding box: 47×37×54 Å

Secondary structure (DSSP, 8-state):
-----PPPPP-GGG-B-TTT--BSEEEE--SSSTTS-EEEEPPTTHHHHHHHHHTTS---EE---S-HHHHHHHHHHH-SSSTTTTT-EE-HHHHT--S-EEGGGSPTT-S-EE---TT-TTTEES--TTTEE--------HHHHHHHHHHTT--------HIIIIIHHHHHHHHHHHHH--